Protein AF-A0A7X9GE63-F1 (afdb_monomer)

Solvent-accessible surface area (backbone atoms only — not comparable to full-atom values): 4420 Å² total; per-residue (Å²): 133,80,91,76,95,77,91,69,54,75,68,55,45,53,53,54,46,65,47,42,94,53,100,58,25,64,63,50,17,51,52,41,40,54,51,46,54,55,50,50,52,48,52,30,54,78,68,73,36,50,67,61,49,51,49,49,63,68,69,73,49,95,83,70,88,78,87,80,80,132

pLDDT: mean 90.81, std 9.4, range [57.69, 98.31]

Mean predicted aligned error: 4.25 Å

Structure (mmCIF, N/CA/C/O backbone):
data_AF-A0A7X9GE63-F1
#
_entry.id   AF-A0A7X9GE63-F1
#
loop_
_atom_site.group_PDB
_atom_site.id
_atom_site.type_symbol
_atom_site.label_atom_id
_atom_site.label_alt_id
_atom_site.label_comp_id
_atom_site.label_asym_id
_atom_site.label_entity_id
_atom_site.label_seq_id
_atom_site.pdbx_PDB_ins_code
_atom_site.Cartn_x
_atom_site.Cartn_y
_atom_site.Cartn_z
_atom_site.occupancy
_atom_site.B_iso_or_equiv
_atom_site.auth_seq_id
_atom_site.auth_comp_id
_atom_site.auth_asym_id
_atom_site.auth_atom_id
_atom_site.pdbx_PDB_model_num
ATOM 1 N N . MET A 1 1 ? -3.655 -5.336 -15.649 1.00 79.12 1 MET A N 1
ATOM 2 C CA . MET A 1 1 ? -4.069 -4.046 -15.065 1.00 79.12 1 MET A CA 1
ATOM 3 C C . MET A 1 1 ? -3.857 -3.001 -16.116 1.00 79.12 1 MET A C 1
ATOM 5 O O . MET A 1 1 ? -2.783 -2.988 -16.714 1.00 79.12 1 MET A O 1
ATOM 9 N N . ASP A 1 2 ? -4.852 -2.160 -16.334 1.00 87.25 2 ASP A N 1
ATOM 10 C CA . ASP A 1 2 ? -4.730 -1.102 -17.324 1.00 87.25 2 ASP A CA 1
ATOM 11 C C . ASP A 1 2 ? -3.945 0.076 -16.742 1.00 87.25 2 ASP A C 1
ATOM 13 O O . ASP A 1 2 ? -3.584 0.093 -15.560 1.00 87.25 2 ASP A O 1
ATOM 17 N N . LYS A 1 3 ? -3.615 1.064 -17.569 1.00 87.62 3 LYS A N 1
ATOM 18 C CA . LYS A 1 3 ? -3.050 2.322 -17.071 1.00 87.62 3 LYS A CA 1
ATOM 19 C C . LYS A 1 3 ? -4.190 3.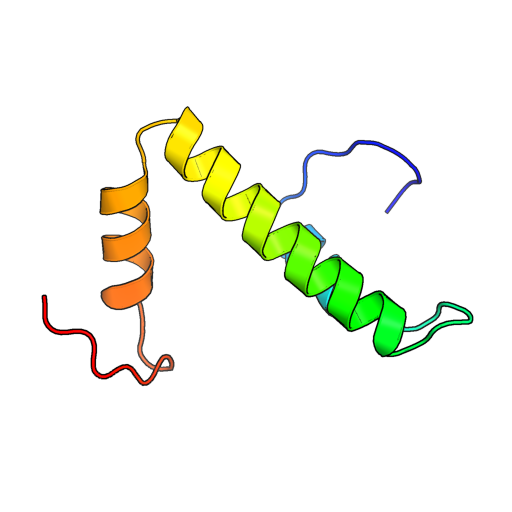242 -16.629 1.00 87.62 3 LYS A C 1
ATOM 21 O O . LYS A 1 3 ? -5.218 3.304 -17.291 1.00 87.62 3 LYS A O 1
ATOM 26 N N . GLY A 1 4 ? -3.983 3.994 -15.546 1.00 91.12 4 GLY A N 1
ATOM 27 C CA . GLY A 1 4 ? -4.940 4.995 -15.054 1.00 91.12 4 GLY A CA 1
ATOM 28 C C . GLY A 1 4 ? -5.637 4.616 -13.745 1.00 91.12 4 GLY A C 1
ATOM 29 O O . GLY A 1 4 ? -5.271 3.636 -13.091 1.00 91.12 4 GLY A O 1
ATOM 30 N N . LEU A 1 5 ? -6.606 5.444 -13.340 1.00 93.56 5 LEU A N 1
ATOM 31 C CA . LEU A 1 5 ? -7.380 5.264 -12.110 1.00 93.56 5 LEU A CA 1
ATOM 32 C C . LEU A 1 5 ? -8.282 4.030 -12.225 1.00 93.56 5 LEU A C 1
ATOM 34 O O . LEU A 1 5 ? -9.072 3.930 -13.158 1.00 93.56 5 LEU A O 1
ATOM 38 N N . GLN A 1 6 ? -8.170 3.111 -11.267 1.00 94.06 6 GLN A N 1
ATOM 39 C CA . GLN A 1 6 ? -8.918 1.854 -11.236 1.00 94.06 6 GLN A CA 1
ATOM 40 C C . GLN A 1 6 ? -9.353 1.522 -9.810 1.00 94.06 6 GLN A C 1
ATOM 42 O O . GLN A 1 6 ? -8.613 1.767 -8.856 1.00 94.06 6 GLN A O 1
ATOM 47 N N . TRP A 1 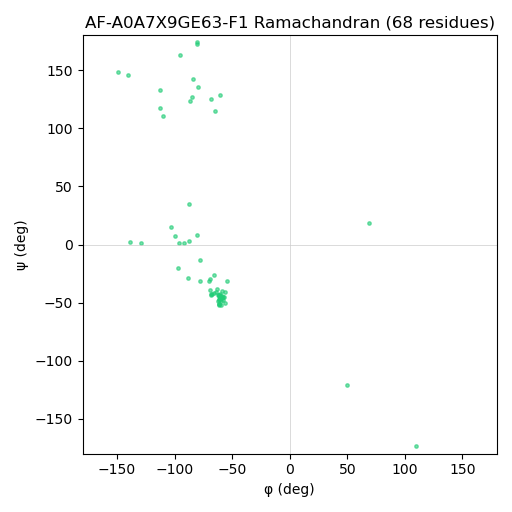7 ? -10.527 0.904 -9.694 1.00 95.00 7 TRP A N 1
ATOM 48 C CA . TRP A 1 7 ? -10.953 0.200 -8.489 1.00 95.00 7 TRP A CA 1
ATOM 49 C C . TRP A 1 7 ? -10.404 -1.220 -8.525 1.00 95.00 7 TRP A C 1
ATOM 51 O O . TRP A 1 7 ? -10.591 -1.929 -9.512 1.00 95.00 7 TRP A O 1
ATOM 61 N N . LEU A 1 8 ? -9.708 -1.617 -7.462 1.00 95.94 8 LEU A N 1
ATOM 62 C CA . LEU A 1 8 ? -9.037 -2.908 -7.384 1.00 95.94 8 LEU A CA 1
ATOM 63 C C . LEU A 1 8 ? -9.707 -3.791 -6.335 1.00 95.94 8 LEU A C 1
ATOM 65 O O . LEU A 1 8 ? -9.941 -3.354 -5.210 1.00 95.94 8 LEU A O 1
AT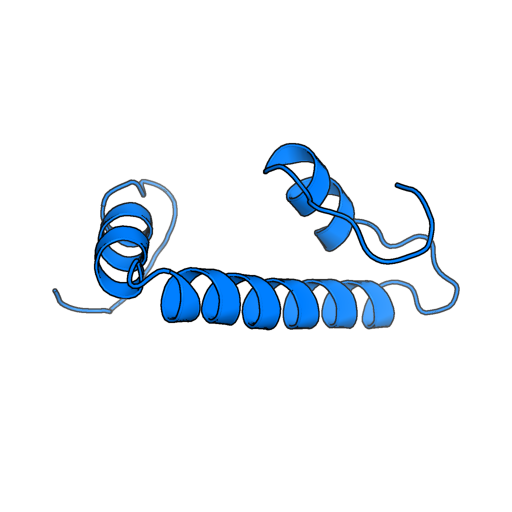OM 69 N N . ASN A 1 9 ? -9.971 -5.046 -6.690 1.00 95.88 9 ASN A N 1
ATOM 70 C CA . ASN A 1 9 ? -10.336 -6.076 -5.721 1.00 95.88 9 ASN A CA 1
ATOM 71 C C . ASN A 1 9 ? -9.091 -6.656 -5.019 1.00 95.88 9 ASN A C 1
ATOM 73 O O . ASN A 1 9 ? -7.956 -6.353 -5.390 1.00 95.88 9 ASN A O 1
ATOM 77 N N . GLY A 1 10 ? -9.294 -7.531 -4.027 1.00 92.62 10 GLY A N 1
ATOM 78 C CA . GLY A 1 10 ? -8.198 -8.107 -3.235 1.00 92.62 10 GLY A CA 1
ATOM 79 C C . GLY A 1 10 ? -7.126 -8.821 -4.067 1.00 92.62 10 GLY A C 1
ATOM 80 O O . GLY A 1 10 ? -5.935 -8.622 -3.831 1.00 92.62 10 GLY A O 1
ATOM 81 N N . ARG A 1 11 ? -7.518 -9.586 -5.096 1.00 96.19 11 ARG A N 1
ATOM 82 C CA . ARG A 1 11 ? -6.558 -10.275 -5.972 1.00 96.19 11 ARG A CA 1
ATOM 83 C C . ARG A 1 11 ? -5.761 -9.290 -6.824 1.00 96.19 11 ARG A C 1
ATOM 85 O O . ARG A 1 11 ? -4.547 -9.407 -6.931 1.00 96.19 11 ARG A O 1
ATOM 92 N N . GLN A 1 12 ? -6.434 -8.292 -7.384 1.00 96.75 12 GLN A N 1
ATOM 93 C CA . GLN A 1 12 ? -5.797 -7.253 -8.189 1.00 96.75 12 GLN A CA 1
ATOM 94 C C . GLN A 1 12 ? -4.826 -6.403 -7.361 1.00 96.75 12 GLN A C 1
ATOM 96 O O . GLN A 1 12 ? -3.736 -6.091 -7.833 1.00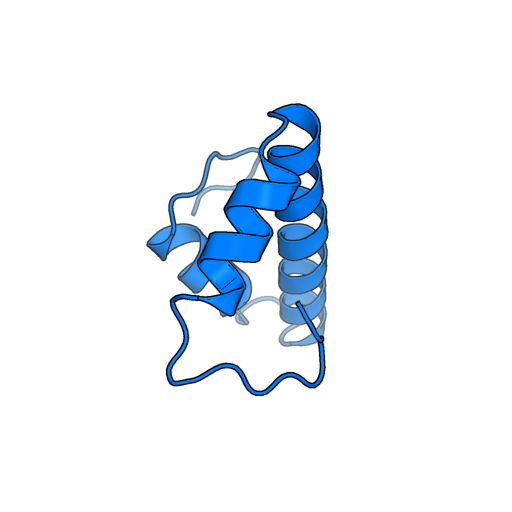 96.75 12 GLN A O 1
ATOM 101 N N . VAL A 1 13 ? -5.188 -6.050 -6.124 1.00 96.44 13 VAL A N 1
ATOM 102 C CA . VAL A 1 13 ? -4.284 -5.368 -5.187 1.00 96.44 13 VAL A CA 1
ATOM 103 C C . VAL A 1 13 ? -3.063 -6.233 -4.891 1.00 96.44 13 VAL A C 1
ATOM 105 O O . VAL A 1 13 ? -1.946 -5.723 -4.949 1.00 96.44 13 VAL A O 1
ATOM 108 N N . TYR A 1 14 ? -3.259 -7.525 -4.610 1.00 96.12 14 TYR A N 1
ATOM 109 C CA . TYR A 1 14 ? -2.160 -8.454 -4.360 1.00 96.12 14 TYR A CA 1
ATOM 110 C C . TYR A 1 14 ? -1.184 -8.480 -5.544 1.00 96.12 14 TYR A C 1
ATOM 112 O O . TYR A 1 14 ? 0.011 -8.252 -5.362 1.00 96.12 14 TYR A O 1
ATOM 120 N N . ASP A 1 15 ? -1.687 -8.645 -6.767 1.00 96.69 15 ASP A N 1
ATOM 121 C CA . ASP A 1 15 ? -0.846 -8.644 -7.967 1.00 96.69 15 ASP A CA 1
ATOM 122 C C . ASP A 1 15 ? -0.148 -7.277 -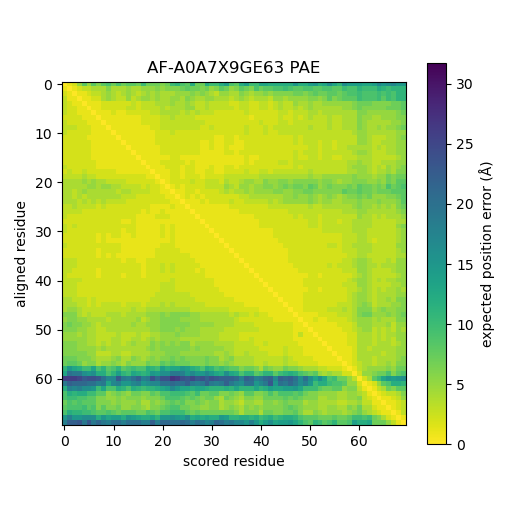8.169 1.00 96.69 15 ASP A C 1
ATOM 124 O O . ASP A 1 15 ? 1.036 -7.218 -8.512 1.00 96.69 15 ASP A O 1
ATOM 128 N N . TYR A 1 16 ? -0.837 -6.164 -7.883 1.00 96.50 16 TYR A N 1
ATOM 129 C CA . TYR A 1 16 ? -0.298 -4.801 -7.988 1.00 96.50 16 TYR A CA 1
ATOM 130 C C . TYR A 1 16 ? 0.906 -4.556 -7.073 1.00 96.50 16 TYR A C 1
ATOM 132 O O . TYR A 1 16 ? 1.922 -4.016 -7.520 1.00 96.50 16 TYR A O 1
ATOM 140 N N . ILE A 1 17 ? 0.809 -4.953 -5.800 1.00 96.88 17 ILE A N 1
ATOM 141 C CA . ILE A 1 17 ? 1.866 -4.718 -4.805 1.00 96.88 17 ILE A CA 1
ATOM 142 C C . ILE A 1 17 ? 3.048 -5.692 -4.932 1.00 96.88 17 ILE A C 1
ATOM 144 O O . ILE A 1 17 ? 4.105 -5.431 -4.357 1.00 96.88 17 ILE A O 1
ATOM 148 N N . HIS A 1 18 ? 2.897 -6.781 -5.697 1.00 97.12 18 HIS A N 1
ATOM 149 C CA . HIS A 1 18 ? 3.965 -7.745 -5.994 1.00 97.12 18 HIS A CA 1
ATOM 150 C C . HIS A 1 18 ? 4.656 -7.495 -7.341 1.00 97.12 18 HIS A C 1
ATOM 152 O O . HIS A 1 18 ? 5.788 -7.943 -7.545 1.00 97.12 18 HIS A O 1
ATOM 158 N N . TRP A 1 19 ? 4.019 -6.768 -8.266 1.00 95.31 19 TRP A N 1
ATOM 159 C CA . TRP A 1 19 ? 4.585 -6.524 -9.590 1.00 95.31 19 TRP A CA 1
ATOM 160 C C . TRP A 1 19 ? 5.922 -5.768 -9.506 1.00 95.31 19 TRP A C 1
ATOM 162 O O . TRP A 1 19 ? 6.021 -4.720 -8.863 1.00 95.31 19 TRP A O 1
ATOM 172 N N . ARG A 1 20 ? 6.952 -6.301 -10.179 1.00 95.50 20 ARG A N 1
ATOM 173 C CA . ARG A 1 20 ? 8.343 -5.801 -10.149 1.00 95.50 20 ARG A CA 1
ATOM 174 C C . ARG A 1 20 ? 8.963 -5.572 -11.529 1.00 95.50 20 ARG A C 1
ATOM 176 O O . ARG A 1 20 ? 10.125 -5.215 -11.619 1.00 95.50 20 ARG A O 1
ATOM 183 N N . PHE A 1 21 ? 8.223 -5.805 -12.609 1.00 92.94 21 PHE A N 1
ATOM 184 C CA . PHE A 1 21 ? 8.778 -5.818 -13.968 1.00 92.94 21 PHE A CA 1
ATOM 185 C C . PHE A 1 21 ? 8.791 -4.423 -14.628 1.00 92.94 21 PHE A C 1
ATOM 187 O O . PHE A 1 21 ? 8.579 -4.305 -15.833 1.00 92.94 21 PHE A O 1
ATOM 194 N N . SER A 1 22 ? 9.011 -3.359 -13.846 1.00 91.56 22 SER A N 1
ATOM 195 C CA . SER A 1 22 ? 9.276 -2.005 -14.358 1.00 91.56 22 SER A CA 1
ATOM 196 C C . SER A 1 22 ? 10.779 -1.725 -14.440 1.00 91.56 22 SER A C 1
ATOM 198 O O . SER A 1 22 ? 11.552 -2.397 -13.760 1.00 91.56 22 SER A O 1
ATOM 200 N N . PRO A 1 23 ? 11.211 -0.690 -15.192 1.00 95.12 23 PRO A N 1
ATOM 201 C CA . PRO A 1 23 ? 12.608 -0.252 -15.193 1.00 95.12 23 PRO A CA 1
ATOM 202 C C . PRO A 1 23 ? 13.165 0.060 -13.794 1.00 95.12 23 PRO A C 1
ATOM 204 O O . PRO A 1 23 ? 14.342 -0.166 -13.547 1.00 95.12 23 PRO A O 1
ATOM 207 N N . GLY A 1 24 ? 12.326 0.542 -12.866 1.00 95.69 24 GLY A N 1
ATOM 208 C CA . GLY A 1 24 ? 12.705 0.791 -11.471 1.00 95.69 24 GLY A CA 1
ATOM 209 C C . GLY A 1 24 ? 12.555 -0.413 -10.534 1.00 95.69 24 GLY A C 1
ATOM 210 O O . GLY A 1 24 ? 12.778 -0.268 -9.333 1.00 95.69 24 GLY A O 1
ATOM 211 N N . GLY A 1 25 ? 12.162 -1.585 -11.042 1.00 96.06 25 GLY A N 1
ATOM 212 C CA . GLY A 1 25 ? 12.148 -2.844 -10.301 1.00 96.06 25 GLY A CA 1
ATOM 213 C C . GLY A 1 25 ? 11.465 -2.766 -8.931 1.00 96.06 25 GLY A C 1
ATOM 214 O O . GLY A 1 25 ? 10.291 -2.400 -8.795 1.00 96.06 25 GLY A O 1
ATOM 215 N N . ASP A 1 26 ? 12.239 -3.095 -7.900 1.00 97.00 26 ASP A N 1
ATOM 216 C CA . ASP A 1 26 ? 11.804 -3.126 -6.504 1.00 97.00 26 ASP A CA 1
ATOM 217 C C . ASP A 1 26 ? 11.512 -1.736 -5.924 1.00 97.00 26 ASP A C 1
ATOM 219 O O . ASP A 1 26 ? 10.609 -1.605 -5.099 1.00 97.00 26 ASP A O 1
ATOM 223 N N . ILE A 1 27 ? 12.189 -0.681 -6.393 1.00 97.88 27 ILE A N 1
ATOM 224 C CA . ILE A 1 27 ? 11.907 0.699 -5.964 1.00 97.88 27 ILE A CA 1
ATOM 225 C C . ILE A 1 27 ? 10.475 1.072 -6.353 1.00 97.88 27 ILE A C 1
ATOM 227 O O . ILE A 1 27 ? 9.719 1.629 -5.555 1.00 97.88 27 ILE A O 1
ATOM 231 N N . ASP A 1 28 ? 10.066 0.723 -7.569 1.00 97.31 28 ASP A N 1
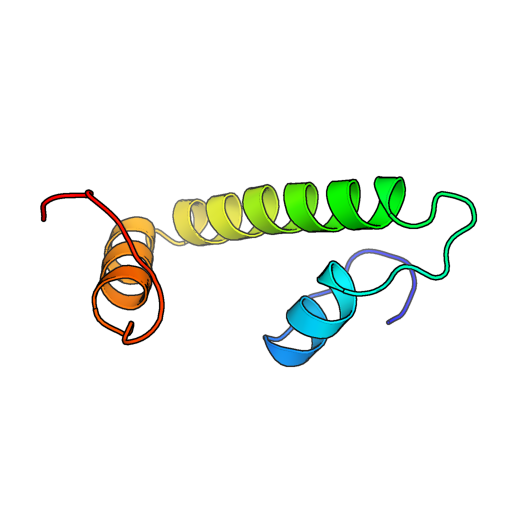ATOM 232 C CA . ASP A 1 28 ? 8.699 0.967 -8.014 1.00 97.31 28 ASP A CA 1
ATOM 233 C C . ASP A 1 28 ? 7.690 0.057 -7.303 1.00 97.31 28 ASP A C 1
ATOM 235 O O . ASP A 1 28 ? 6.555 0.478 -7.065 1.00 97.31 28 ASP A O 1
ATOM 239 N N . ARG A 1 29 ? 8.086 -1.171 -6.931 1.00 97.12 29 ARG A N 1
ATOM 240 C CA . ARG A 1 29 ? 7.254 -2.059 -6.104 1.00 97.12 29 ARG A CA 1
ATOM 241 C C . ARG A 1 29 ? 6.984 -1.432 -4.734 1.00 97.12 29 ARG A C 1
ATOM 243 O O . ARG A 1 29 ? 5.827 -1.362 -4.329 1.00 97.12 29 ARG A O 1
ATOM 250 N N . ILE A 1 30 ? 8.009 -0.896 -4.071 1.00 97.94 30 ILE A N 1
ATOM 251 C CA . ILE A 1 30 ? 7.872 -0.193 -2.785 1.00 97.94 30 ILE A CA 1
ATOM 252 C C . ILE A 1 30 ? 6.955 1.025 -2.930 1.00 97.94 30 ILE A C 1
ATOM 254 O O . ILE A 1 30 ? 6.044 1.209 -2.125 1.00 97.94 30 ILE A O 1
ATOM 258 N N . LYS A 1 31 ? 7.109 1.821 -3.996 1.00 97.56 31 LYS A N 1
ATOM 259 C CA . LYS A 1 31 ? 6.202 2.952 -4.267 1.00 97.56 31 LYS A CA 1
ATOM 260 C C . LYS A 1 31 ? 4.745 2.503 -4.415 1.00 97.56 31 LYS A C 1
ATOM 262 O O . LYS A 1 31 ? 3.844 3.174 -3.914 1.00 97.56 31 LYS A O 1
ATOM 267 N N . ARG A 1 32 ? 4.488 1.367 -5.078 1.00 96.81 32 ARG A N 1
ATOM 268 C CA . ARG A 1 32 ? 3.138 0.781 -5.188 1.00 96.81 32 ARG A CA 1
ATOM 269 C C . ARG A 1 32 ? 2.599 0.319 -3.837 1.00 96.81 32 ARG A C 1
ATOM 271 O O . ARG A 1 32 ? 1.439 0.593 -3.545 1.00 96.81 32 ARG A O 1
ATOM 278 N N . GLN A 1 33 ? 3.431 -0.313 -3.010 1.00 98.19 33 GLN A N 1
ATOM 279 C CA . GLN A 1 33 ? 3.074 -0.732 -1.651 1.00 98.19 33 GLN A CA 1
ATOM 280 C C . GLN A 1 33 ? 2.718 0.471 -0.764 1.00 98.19 33 GLN A C 1
ATOM 282 O O . GLN A 1 33 ? 1.647 0.495 -0.164 1.00 98.19 33 GLN A O 1
ATOM 287 N N . GLN A 1 34 ? 3.546 1.519 -0.757 1.00 98.31 34 GLN A N 1
ATOM 288 C CA . GLN A 1 34 ? 3.275 2.764 -0.027 1.00 98.31 34 GLN A CA 1
ATOM 289 C C . GLN A 1 34 ? 1.987 3.442 -0.511 1.00 98.31 34 GLN A C 1
ATOM 291 O O . GLN A 1 34 ? 1.145 3.849 0.293 1.00 98.31 34 GLN A O 1
ATOM 296 N N . LYS A 1 35 ? 1.797 3.522 -1.835 1.00 97.19 35 LYS A N 1
ATOM 297 C CA . LYS A 1 35 ? 0.576 4.071 -2.435 1.00 97.19 35 LYS A CA 1
ATOM 298 C C . LYS A 1 35 ? -0.658 3.272 -2.029 1.00 97.19 35 LYS A C 1
ATOM 300 O O . LYS A 1 35 ? -1.686 3.874 -1.718 1.00 97.19 35 LYS A O 1
ATOM 305 N N . PHE A 1 36 ? -0.568 1.944 -2.031 1.00 97.06 36 PHE A N 1
ATOM 306 C CA . PHE A 1 36 ? -1.649 1.077 -1.581 1.00 97.06 36 PHE A CA 1
ATOM 307 C C . PHE A 1 36 ? -2.003 1.357 -0.118 1.00 97.06 36 PHE A C 1
ATOM 309 O O . PHE A 1 36 ? -3.160 1.668 0.149 1.00 97.06 36 PHE A O 1
ATOM 316 N N . MET A 1 37 ? -1.026 1.358 0.796 1.00 96.25 37 MET A N 1
ATOM 317 C CA . MET A 1 37 ? -1.276 1.612 2.223 1.00 96.25 37 MET A CA 1
ATOM 318 C C . MET A 1 37 ? -1.952 2.966 2.465 1.00 96.25 37 MET A C 1
ATOM 320 O O . MET A 1 37 ? -2.951 3.043 3.178 1.00 96.25 37 MET A O 1
ATOM 324 N N . SER A 1 38 ? -1.466 4.026 1.811 1.00 97.56 38 SER A N 1
ATOM 325 C CA . SER A 1 38 ? -2.075 5.361 1.887 1.00 97.56 38 SER A CA 1
ATOM 326 C C . SER A 1 38 ? -3.512 5.381 1.351 1.00 97.56 38 SER A C 1
ATOM 328 O O . SER A 1 38 ? -4.406 5.949 1.981 1.00 97.56 38 SER A O 1
ATOM 330 N N . THR A 1 39 ? -3.753 4.738 0.204 1.00 97.00 39 THR A N 1
ATOM 331 C CA . THR A 1 39 ? -5.076 4.704 -0.439 1.00 97.00 39 THR A CA 1
ATOM 332 C C . THR A 1 39 ? -6.070 3.889 0.383 1.00 97.00 39 THR A C 1
ATOM 334 O O . THR A 1 39 ? -7.199 4.330 0.582 1.00 97.00 39 THR A O 1
ATOM 337 N N . PHE A 1 40 ? -5.645 2.736 0.902 1.00 95.50 40 PHE A N 1
ATOM 338 C CA . PHE A 1 40 ? -6.452 1.879 1.760 1.00 95.50 40 PHE A CA 1
ATOM 339 C C . PHE A 1 40 ? -6.850 2.607 3.044 1.00 95.50 40 PHE A C 1
ATOM 341 O O . PHE A 1 40 ? -8.038 2.712 3.340 1.00 95.50 40 PHE A O 1
ATOM 348 N N . PHE A 1 41 ? -5.885 3.202 3.756 1.00 95.38 41 PHE A N 1
ATOM 349 C CA . PHE A 1 41 ? -6.173 3.978 4.962 1.00 95.38 41 PHE A CA 1
ATOM 350 C C . PHE A 1 41 ? -7.144 5.131 4.681 1.00 95.38 41 PHE A C 1
ATOM 352 O O . PHE A 1 41 ? -8.124 5.314 5.405 1.00 95.38 41 PHE A O 1
ATOM 359 N N . LYS A 1 42 ? -6.917 5.881 3.593 1.00 97.06 42 LYS A N 1
ATOM 360 C CA . LYS A 1 42 ? -7.818 6.957 3.171 1.00 97.06 42 LYS A CA 1
ATOM 361 C C . LYS A 1 42 ? -9.235 6.439 2.920 1.00 97.06 42 LYS A C 1
ATOM 363 O O . LYS A 1 42 ? -10.175 7.02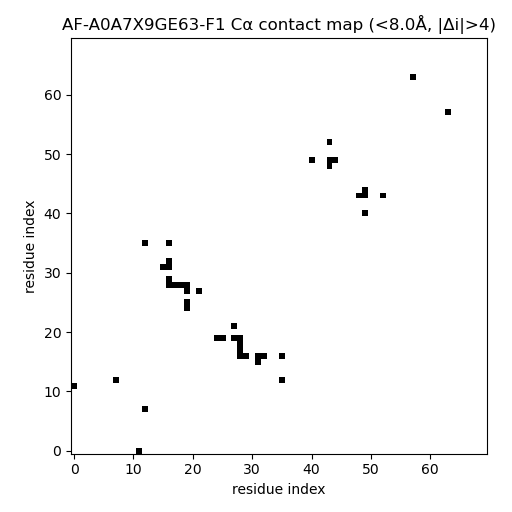8 3.439 1.00 97.06 42 LYS A O 1
ATOM 368 N N . GLN A 1 43 ? -9.381 5.338 2.184 1.00 96.25 43 GLN A N 1
ATOM 369 C CA . GLN A 1 43 ? -10.678 4.737 1.878 1.00 96.25 43 GLN A CA 1
ATOM 370 C C . GLN A 1 43 ? -11.421 4.297 3.145 1.00 96.25 43 GLN A C 1
ATOM 372 O O . GLN A 1 43 ? -12.619 4.541 3.258 1.00 96.25 43 GLN A O 1
ATOM 377 N N . GLN A 1 44 ? -10.740 3.672 4.108 1.00 96.44 44 GLN A N 1
ATOM 378 C CA . GLN A 1 44 ? -11.387 3.256 5.357 1.00 96.44 44 GLN A CA 1
ATOM 379 C C . GLN A 1 44 ? -11.780 4.452 6.225 1.00 96.44 44 GLN A C 1
ATOM 381 O O . GLN A 1 44 ? -12.872 4.461 6.790 1.00 96.44 44 GLN A O 1
ATOM 386 N N . ARG A 1 45 ? -10.933 5.489 6.287 1.00 96.38 45 ARG A N 1
ATOM 387 C CA . ARG A 1 45 ? -11.238 6.749 6.980 1.00 96.38 45 ARG A CA 1
ATOM 388 C C . ARG A 1 45 ? -12.449 7.450 6.377 1.00 96.38 45 ARG A C 1
ATOM 390 O O . ARG A 1 45 ? -13.372 7.780 7.112 1.00 96.38 45 ARG A O 1
ATOM 397 N N . ASP A 1 46 ? -12.453 7.650 5.062 1.00 97.38 46 ASP A N 1
ATOM 398 C CA . ASP A 1 46 ? -13.518 8.378 4.361 1.00 97.38 46 ASP A CA 1
ATOM 399 C C . ASP A 1 46 ? -14.866 7.636 4.438 1.00 97.38 46 ASP A C 1
ATOM 401 O O . ASP A 1 46 ? -15.916 8.269 4.429 1.00 97.38 46 ASP A O 1
ATOM 405 N N . ASN A 1 47 ? -14.842 6.308 4.595 1.00 96.94 47 ASN A N 1
ATOM 406 C CA . ASN A 1 47 ? -16.039 5.484 4.782 1.00 96.94 47 ASN A CA 1
ATOM 407 C C . ASN A 1 47 ? -1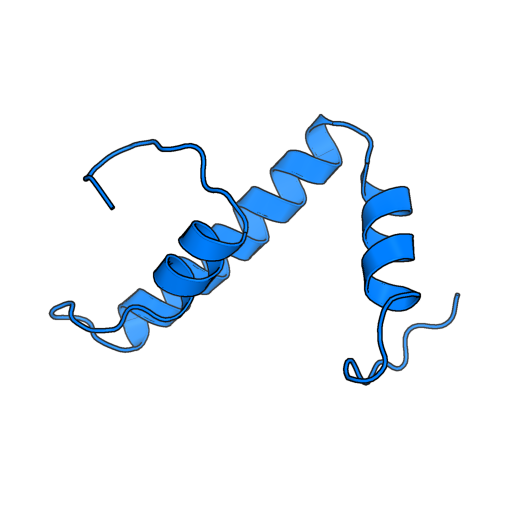6.433 5.263 6.256 1.00 96.94 47 ASN A C 1
ATOM 409 O O . ASN A 1 47 ? -17.381 4.525 6.515 1.00 96.94 47 ASN A O 1
ATOM 413 N N . GLY A 1 48 ? -15.709 5.833 7.227 1.00 96.44 48 GLY A N 1
ATOM 414 C CA . GLY A 1 48 ? -15.985 5.637 8.658 1.00 96.44 48 GLY A CA 1
ATOM 415 C C . GLY A 1 48 ? -15.706 4.219 9.183 1.00 96.44 48 GLY A C 1
ATOM 416 O O . GLY A 1 48 ? -16.201 3.850 10.242 1.00 96.44 48 GLY A O 1
ATOM 417 N N . LYS A 1 49 ? -14.907 3.417 8.467 1.00 96.00 49 LYS A N 1
ATOM 418 C CA . LYS A 1 49 ? -14.663 1.986 8.734 1.00 96.00 49 LYS A CA 1
ATOM 419 C C . LYS A 1 49 ? -13.324 1.680 9.408 1.00 96.00 49 LYS A C 1
ATOM 421 O O . LYS A 1 49 ? -12.882 0.533 9.407 1.00 96.00 49 LYS A O 1
ATOM 426 N N . LEU A 1 50 ? -12.644 2.681 9.972 1.00 92.75 50 LEU A N 1
ATOM 427 C CA . LEU A 1 50 ? -11.305 2.491 10.552 1.00 92.75 50 LEU A CA 1
ATOM 428 C C . LEU A 1 50 ? -11.284 1.458 11.686 1.00 92.75 50 LEU A C 1
ATOM 430 O O . LEU A 1 50 ? -10.451 0.557 11.656 1.00 92.75 50 LEU A O 1
ATOM 434 N N . LEU A 1 51 ? -12.207 1.559 12.650 1.00 91.62 51 LEU A N 1
ATOM 435 C CA . LEU A 1 51 ? -12.260 0.636 13.791 1.00 91.62 51 LEU A CA 1
ATOM 436 C C . LEU A 1 51 ? -12.644 -0.786 13.365 1.00 91.62 51 LEU A C 1
ATOM 438 O O . LEU A 1 51 ? -12.017 -1.741 13.808 1.00 91.62 51 LEU A O 1
ATOM 442 N N . GLU A 1 52 ? -13.626 -0.927 12.470 1.00 92.56 52 GLU A N 1
ATOM 443 C CA . GLU A 1 52 ? -14.022 -2.225 11.907 1.00 92.56 52 GLU A CA 1
ATOM 444 C C . GLU A 1 52 ? -12.858 -2.871 11.147 1.00 92.56 52 GLU A C 1
ATOM 446 O O . GLU A 1 52 ? -12.568 -4.049 11.334 1.00 92.56 52 GLU A O 1
ATOM 451 N N . THR A 1 53 ? -12.139 -2.087 10.341 1.00 90.88 53 THR A N 1
ATOM 452 C CA . THR A 1 53 ? -10.956 -2.563 9.618 1.00 90.88 53 THR A CA 1
ATOM 453 C C . THR A 1 53 ? -9.875 -3.039 10.579 1.00 90.88 53 THR A C 1
ATOM 455 O O . THR A 1 53 ? -9.336 -4.124 10.383 1.00 90.88 53 THR A O 1
ATOM 458 N N . LEU A 1 54 ? -9.559 -2.251 11.611 1.00 88.19 54 LEU A N 1
ATOM 459 C CA . LEU A 1 54 ? -8.559 -2.624 12.609 1.00 88.19 54 LEU A CA 1
ATOM 460 C C . LEU A 1 54 ? -8.968 -3.911 13.332 1.00 88.19 54 LEU A C 1
ATOM 462 O O . LEU A 1 54 ? -8.157 -4.821 13.467 1.00 88.19 54 LEU A O 1
ATOM 466 N N . TYR A 1 55 ? -10.239 -4.015 13.721 1.00 87.75 55 TYR A N 1
ATOM 467 C CA . TYR A 1 55 ? -10.787 -5.214 14.340 1.00 87.75 55 TYR A CA 1
ATOM 468 C C . TYR A 1 55 ? -10.651 -6.440 13.436 1.00 87.75 55 TYR A C 1
ATOM 470 O O . TYR A 1 55 ? -10.205 -7.485 13.897 1.00 87.75 55 TYR A O 1
ATOM 478 N N . VAL A 1 56 ? -10.996 -6.321 12.150 1.00 87.56 56 VAL A N 1
ATOM 479 C CA . VAL A 1 56 ? -10.834 -7.414 11.184 1.00 87.56 56 VAL A CA 1
ATOM 480 C C . VAL A 1 56 ? -9.362 -7.794 11.063 1.00 87.56 56 VAL A C 1
ATOM 482 O O . VAL A 1 56 ? -9.045 -8.960 11.243 1.00 87.56 56 VAL A O 1
ATOM 485 N N . VAL A 1 57 ? -8.460 -6.837 10.834 1.00 85.88 57 VAL A N 1
ATOM 486 C CA . VAL A 1 57 ? -7.022 -7.110 10.668 1.00 85.88 57 VAL A CA 1
ATOM 487 C C . VAL A 1 57 ? -6.423 -7.796 11.896 1.00 85.88 57 VAL A C 1
ATOM 489 O O . VAL A 1 57 ? -5.686 -8.759 11.741 1.00 85.88 57 VAL A O 1
ATOM 492 N N . LEU A 1 58 ? -6.748 -7.338 13.107 1.00 83.94 58 LEU A N 1
ATOM 493 C CA . LEU A 1 58 ? -6.182 -7.905 14.333 1.00 83.94 58 LEU A CA 1
ATOM 494 C C . LEU A 1 58 ? -6.840 -9.229 14.747 1.00 83.94 58 LEU A C 1
ATOM 496 O O . LEU A 1 58 ? -6.192 -10.073 15.356 1.00 83.94 58 LEU A O 1
ATOM 500 N N . LYS A 1 59 ? -8.134 -9.418 14.460 1.00 79.06 59 LYS A N 1
ATOM 501 C CA . LYS A 1 59 ? -8.878 -10.611 14.891 1.00 79.06 59 LYS A CA 1
ATOM 502 C C . LYS A 1 59 ? -8.797 -11.766 13.899 1.00 79.06 59 LYS A C 1
ATOM 504 O O . LYS A 1 59 ? -8.951 -12.914 14.309 1.00 79.06 59 LYS A O 1
ATOM 509 N N . HIS A 1 60 ? -8.630 -11.497 12.605 1.00 71.25 60 HIS A N 1
ATOM 510 C CA . HIS A 1 60 ? -8.602 -12.558 11.593 1.00 71.25 60 HIS A CA 1
ATOM 511 C C . HIS A 1 60 ? -7.259 -13.273 11.467 1.00 71.25 60 HIS A C 1
ATOM 513 O O . HIS A 1 60 ? -7.114 -14.092 10.558 1.00 71.25 60 HIS A O 1
ATOM 519 N N . ASP A 1 61 ? -6.302 -13.017 12.361 1.00 57.69 61 ASP A N 1
ATOM 520 C CA . ASP A 1 61 ? -4.925 -13.341 12.048 1.00 57.69 61 ASP A CA 1
ATOM 521 C C . ASP A 1 61 ? -4.286 -14.465 12.867 1.00 57.69 61 ASP A C 1
ATOM 523 O O . ASP A 1 61 ? -4.103 -14.391 14.078 1.00 57.69 61 ASP A O 1
ATOM 527 N N . VAL A 1 62 ? -3.921 -15.516 12.130 1.00 60.53 62 VAL A N 1
ATOM 528 C CA . VAL A 1 62 ? -3.031 -16.609 12.546 1.00 60.53 62 VAL A CA 1
ATOM 529 C C . VAL A 1 62 ? -1.584 -16.327 12.069 1.00 60.53 62 VAL A C 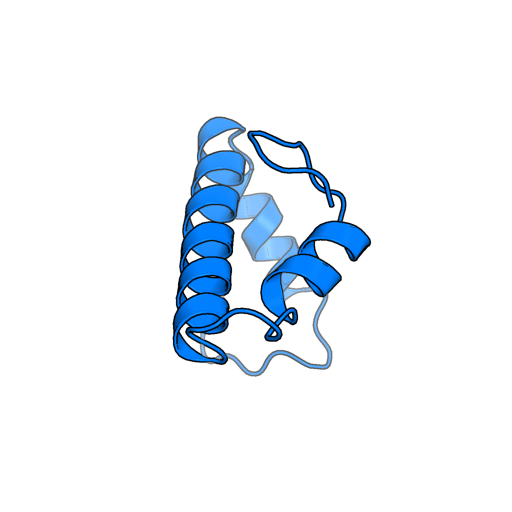1
ATOM 531 O O . VAL A 1 62 ? -0.700 -17.147 12.287 1.00 60.53 62 VAL A O 1
ATOM 534 N N . HIS A 1 63 ? -1.315 -15.190 11.402 1.00 71.94 63 HIS A N 1
ATOM 535 C CA . HIS A 1 63 ? -0.066 -14.900 10.673 1.00 71.94 63 HIS A CA 1
ATOM 536 C C . HIS A 1 63 ? 0.495 -13.458 10.828 1.00 71.94 63 HIS A C 1
ATOM 538 O O . HIS A 1 63 ? 1.514 -13.142 10.212 1.00 71.94 63 HIS A O 1
ATOM 544 N N . ILE A 1 64 ? -0.126 -12.585 11.627 1.00 77.88 64 ILE A N 1
ATOM 545 C CA . ILE A 1 64 ? 0.289 -11.211 11.920 1.00 77.88 64 ILE A CA 1
ATOM 546 C C . ILE A 1 64 ? 0.748 -11.211 13.368 1.00 77.88 64 ILE A C 1
ATOM 548 O O . ILE A 1 64 ? -0.041 -11.346 14.300 1.00 77.88 64 ILE A O 1
ATOM 552 N N . GLU A 1 65 ? 2.049 -11.038 13.540 1.00 82.94 65 GLU A N 1
ATOM 553 C CA . GLU A 1 65 ? 2.660 -10.806 14.837 1.00 82.94 65 GLU A CA 1
ATOM 554 C C . GLU A 1 65 ? 2.630 -9.302 15.136 1.00 82.94 65 GLU A C 1
ATOM 556 O O . GLU A 1 65 ? 3.103 -8.486 14.341 1.00 82.94 65 GLU A O 1
ATOM 561 N N . THR A 1 66 ? 2.024 -8.920 16.260 1.00 82.69 66 THR A N 1
ATOM 562 C CA . THR A 1 66 ? 1.915 -7.523 16.695 1.00 82.69 66 THR A CA 1
ATOM 563 C C . THR A 1 66 ? 1.894 -7.429 18.220 1.00 82.69 66 THR A C 1
ATOM 565 O O . THR A 1 66 ? 1.393 -8.327 18.893 1.00 82.69 66 THR A O 1
ATOM 568 N N . ASP A 1 67 ? 2.430 -6.335 18.762 1.00 83.88 67 ASP A N 1
ATOM 569 C CA . ASP A 1 67 ? 2.407 -5.969 20.183 1.00 83.88 67 ASP A CA 1
ATOM 570 C C . ASP A 1 67 ? 1.314 -4.936 20.516 1.00 83.88 67 ASP A C 1
ATOM 572 O O . ASP A 1 67 ? 1.241 -4.432 21.639 1.00 83.88 67 ASP A O 1
ATOM 576 N N . LEU A 1 68 ? 0.445 -4.622 19.549 1.00 80.00 68 LEU A N 1
ATOM 577 C CA . LEU A 1 68 ? -0.696 -3.743 19.761 1.00 80.00 68 LEU A CA 1
ATOM 578 C C . LEU A 1 68 ? -1.670 -4.389 20.751 1.00 80.00 68 LEU A C 1
ATOM 580 O O . LEU A 1 68 ? -2.290 -5.413 20.464 1.00 80.00 68 LEU A O 1
ATOM 584 N N . THR A 1 69 ? -1.838 -3.764 21.913 1.00 70.62 69 THR A N 1
ATOM 585 C CA . THR A 1 69 ? -2.861 -4.157 22.884 1.00 70.62 69 THR A CA 1
ATOM 586 C C . THR A 1 69 ? -4.218 -3.603 22.464 1.00 70.62 69 THR A C 1
ATOM 588 O O . THR A 1 69 ? -4.311 -2.430 22.093 1.00 70.62 69 THR A O 1
ATOM 591 N N . MET A 1 70 ? -5.258 -4.435 22.537 1.00 63.16 70 MET A N 1
ATOM 592 C CA . MET A 1 70 ? -6.647 -4.007 22.326 1.00 63.16 70 MET A CA 1
ATOM 593 C C . MET A 1 70 ? -7.249 -3.377 23.575 1.00 63.16 70 MET A C 1
ATOM 595 O O . MET A 1 70 ? -6.924 -3.856 24.685 1.00 63.16 70 MET A O 1
#

Nearest PDB structures (foldseek):
  6uex-assembly1_A  TM=9.742E-01  e=1.183E-01  Staphylococcus aureus subsp. aureus N315

Sequence (70 aa):
MDKGLQWLNGRQVYDYIHWRFSPGGDIDRIKRQQKFMSTFFKQQRDNGKLLETLYVVLKHDVHIETDLTM

Secondary structure (DSSP, 8-state):
--SS-----HHHHHHHHH---STTHHHHHHHHHHHHHHHHHHHHHHTT-HHHHHHHHHHS-SS-------

Radius of gyration: 14.33 Å; Cα contacts (8 Å, |Δi|>4): 22; chains: 1; bounding box: 29×25×40 Å

Foldseek 3Di:
DDPDDDDDDPVRLVCQLPDQPDPNGVVVSVVSVVVVVVVVCVVCVVVVNPVVVVCCVVVVDPPDDDPDDD